Protein AF-X1LDX5-F1 (afdb_monomer_lite)

Secondary structure (DSSP, 8-state):
--------------------------GGGG---EEEE-SSTTSTTHHHHHHHS--SEEEE--GGGB-SSGGGG--HHHHHHHHHTSB-TTS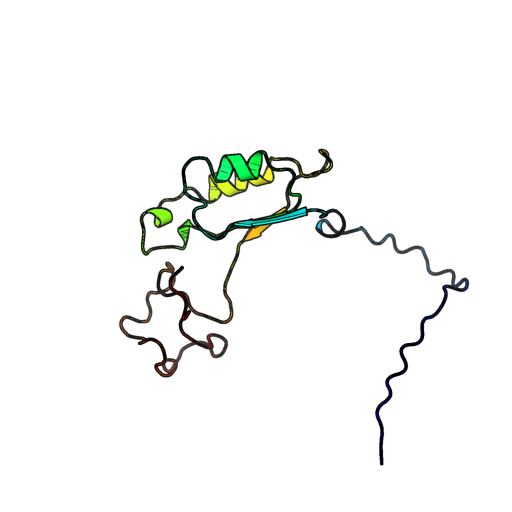SSBPEEEE---SSEE-TTBTT--S-S---TTSPPPTTS-TT--EE-----

Foldseek 3Di:
DDDDDPDPDDDDDDDDPDPPPPPPCDLVNVWDAEDEEAPCCVPPCNLVCLQPDQGQEYEYEPQCQQQVDCSVVDPSVVSVVSQQPGDHNVRPHGHHYHYDDDQQADECRGPVNPPDPDDDAVRDDDPPDPPSHNGHDNDDD

Organism: NCBI:txid412755

Sequence (141 aa):
MVDYDANIVWHTRENLHYPSRTVNSGELDKVKYWAYQIQDISAPGAVDALANSHYDMLVVEPTRTDWSSDDKYFDTKAMVQRLKNTRGSDGIHRKLIIAYVDIGEAEDWRWYWTWSEEWPQGGPRPDGWPDYILTRDPDGW

Radius of gyration: 22.03 Å; chains: 1; bounding box: 49×50×50 Å

pLDDT: mean 80.16, std 20.62, range [29.2, 98.69]

InterPro domains:
  IPR013785 Aldolase-type TIM barrel [G3DSA:3.20.20.70] (15-141)
  IPR017853 Glycoside hydrolase superfamily [SSF51445] (33-131)

Structure (mmCIF, N/CA/C/O backbone):
data_AF-X1LDX5-F1
#
_entry.id   AF-X1LDX5-F1
#
loop_
_atom_site.group_PDB
_atom_site.id
_atom_site.type_symbol
_atom_site.label_atom_id
_atom_site.label_alt_id
_atom_site.label_comp_id
_atom_site.label_asym_id
_atom_site.label_entity_id
_atom_site.label_seq_id
_atom_site.pdbx_PDB_ins_code
_atom_site.Cartn_x
_atom_site.Cartn_y
_atom_site.Cartn_z
_atom_site.occupancy
_atom_site.B_iso_or_equiv
_atom_site.auth_seq_id
_atom_site.auth_comp_id
_atom_site.auth_asym_id
_atom_site.auth_atom_id
_atom_site.pdbx_PDB_model_num
ATOM 1 N N . MET A 1 1 ? -25.073 -35.242 -32.165 1.00 34.50 1 MET A N 1
ATOM 2 C CA . MET A 1 1 ? -23.663 -34.826 -32.009 1.00 34.50 1 MET A CA 1
ATOM 3 C C . MET A 1 1 ? -23.659 -33.858 -30.839 1.00 34.50 1 MET A C 1
ATOM 5 O O . MET A 1 1 ? -24.586 -33.070 -30.764 1.00 34.50 1 MET A O 1
ATOM 9 N N . VAL A 1 2 ? -22.783 -34.094 -29.868 1.00 35.50 2 VAL A N 1
ATOM 10 C CA . VAL A 1 2 ? -22.979 -33.824 -28.432 1.00 35.50 2 VAL A CA 1
ATOM 11 C C . VAL A 1 2 ? -23.228 -32.347 -28.107 1.00 35.50 2 VAL A C 1
ATOM 13 O O . VAL A 1 2 ? -22.452 -31.493 -28.520 1.00 35.50 2 VAL A O 1
ATOM 16 N N . ASP A 1 3 ? -24.290 -32.106 -27.337 1.00 29.20 3 ASP A N 1
ATOM 17 C CA . ASP A 1 3 ? -24.569 -30.873 -26.601 1.00 29.20 3 ASP A CA 1
ATOM 18 C C . ASP A 1 3 ? -24.147 -31.101 -25.138 1.00 29.20 3 ASP A C 1
ATOM 20 O O . ASP A 1 3 ? -24.461 -32.150 -24.565 1.00 29.20 3 ASP A O 1
ATOM 24 N N . TYR A 1 4 ? -23.366 -30.185 -24.565 1.00 33.19 4 TYR A N 1
ATOM 25 C CA . TYR A 1 4 ? -22.842 -30.280 -23.198 1.00 33.19 4 TYR A CA 1
ATOM 26 C C . TYR A 1 4 ? -23.653 -29.366 -22.274 1.00 33.19 4 TYR A C 1
ATOM 28 O O . TYR A 1 4 ? -23.176 -28.320 -21.843 1.00 33.19 4 TYR A O 1
ATOM 36 N N . ASP A 1 5 ? -24.856 -29.804 -21.912 1.00 36.47 5 ASP A N 1
ATOM 37 C CA . ASP A 1 5 ? -25.583 -29.246 -20.771 1.00 36.47 5 ASP A CA 1
ATOM 38 C C . ASP A 1 5 ? -25.064 -29.886 -19.474 1.00 36.47 5 ASP A C 1
ATOM 40 O O . ASP A 1 5 ? -25.473 -30.975 -19.052 1.00 36.47 5 ASP A O 1
ATOM 44 N N . ALA A 1 6 ? -24.120 -29.207 -18.820 1.00 37.28 6 ALA A N 1
ATOM 45 C CA . ALA A 1 6 ? -23.725 -29.529 -17.456 1.00 37.28 6 ALA A CA 1
ATOM 46 C C . ALA A 1 6 ? -24.813 -29.041 -16.485 1.00 37.28 6 ALA A C 1
ATOM 48 O O . ALA A 1 6 ? -24.845 -27.887 -16.062 1.00 37.28 6 ALA A O 1
ATOM 49 N N . ASN A 1 7 ? -25.711 -29.962 -16.142 1.00 30.92 7 ASN A N 1
ATOM 50 C CA . ASN A 1 7 ? -26.739 -29.830 -15.114 1.00 30.92 7 ASN A CA 1
ATOM 51 C C . ASN A 1 7 ? -26.171 -29.297 -13.783 1.00 30.92 7 ASN A C 1
ATOM 53 O O . ASN A 1 7 ? -25.507 -30.026 -13.042 1.00 30.92 7 ASN A O 1
ATOM 57 N N . ILE A 1 8 ? -26.500 -28.053 -13.430 1.00 38.59 8 ILE A N 1
ATOM 58 C CA . ILE A 1 8 ? -26.391 -27.564 -12.051 1.00 38.59 8 ILE A CA 1
ATOM 59 C C . ILE A 1 8 ? -27.559 -28.163 -11.266 1.00 38.59 8 ILE A C 1
ATOM 61 O O . ILE A 1 8 ? -28.703 -27.733 -11.397 1.00 38.59 8 ILE A O 1
ATOM 65 N N . VAL A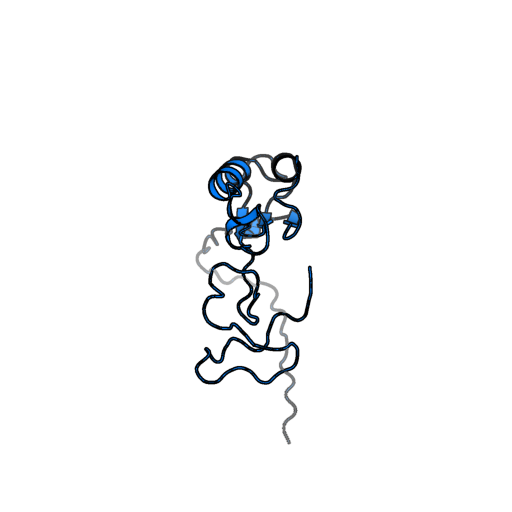 1 9 ? -27.271 -29.172 -10.443 1.00 33.62 9 VAL A N 1
ATOM 66 C CA . VAL A 1 9 ? -28.244 -29.743 -9.508 1.00 33.62 9 VAL A CA 1
ATOM 67 C C . VAL A 1 9 ? -28.076 -29.077 -8.145 1.00 33.62 9 VAL A C 1
ATOM 69 O O . VAL A 1 9 ? -27.122 -29.357 -7.418 1.00 33.62 9 VAL A O 1
ATOM 72 N N . TRP A 1 10 ? -29.033 -28.229 -7.768 1.00 34.09 10 TRP A N 1
ATOM 73 C CA . TRP A 1 10 ? -29.190 -27.770 -6.389 1.00 34.09 10 TRP A CA 1
ATOM 74 C C . TRP A 1 10 ? -29.658 -28.943 -5.518 1.00 34.09 10 TRP A C 1
ATOM 76 O O . TRP A 1 10 ? -30.834 -29.292 -5.524 1.00 34.09 10 TRP A O 1
ATOM 86 N N . HIS A 1 11 ? -28.750 -29.567 -4.765 1.00 35.94 11 HIS A N 1
ATOM 87 C CA . HIS A 1 11 ? -29.142 -30.509 -3.715 1.00 35.94 11 HIS A CA 1
ATOM 88 C C . HIS A 1 11 ? -29.515 -29.732 -2.449 1.00 35.94 11 HIS A C 1
ATOM 90 O O . HIS A 1 11 ? -28.659 -29.158 -1.771 1.00 35.94 11 HIS A O 1
ATOM 96 N N . THR A 1 12 ? -30.802 -29.733 -2.108 1.00 46.69 12 THR A N 1
ATOM 97 C CA . THR A 1 12 ? -31.272 -29.433 -0.753 1.00 46.69 12 THR A CA 1
ATOM 98 C C . THR A 1 12 ? -30.673 -30.460 0.207 1.00 46.69 12 THR A C 1
ATOM 100 O O . THR A 1 12 ? -30.726 -31.659 -0.061 1.00 46.69 12 THR A O 1
ATOM 103 N N . ARG A 1 13 ? -30.058 -29.998 1.305 1.00 41.00 13 ARG A N 1
ATOM 104 C CA . ARG A 1 13 ? -29.398 -30.860 2.299 1.00 41.00 13 ARG A CA 1
ATOM 105 C C . ARG A 1 13 ? -30.414 -31.792 2.966 1.00 41.00 13 ARG A C 1
ATOM 107 O O . ARG A 1 13 ? -31.040 -31.406 3.948 1.00 41.00 13 ARG A O 1
ATOM 114 N N . GLU A 1 14 ? -30.530 -33.018 2.473 1.00 49.12 14 GLU A N 1
ATOM 115 C CA . GLU A 1 14 ? -31.071 -34.126 3.253 1.00 49.12 14 GLU A CA 1
ATOM 116 C C . GLU A 1 14 ? -29.957 -34.828 4.039 1.00 49.12 14 GLU A C 1
ATOM 118 O O . GLU A 1 14 ? -28.794 -34.877 3.635 1.00 49.12 14 GLU A O 1
ATOM 123 N N . ASN A 1 15 ? -30.345 -35.301 5.221 1.00 46.91 15 ASN A N 1
ATOM 124 C CA . ASN A 1 15 ? -29.526 -35.795 6.321 1.00 46.91 15 ASN A CA 1
ATOM 125 C C . ASN A 1 15 ? -28.519 -36.891 5.936 1.00 46.91 15 ASN A C 1
ATOM 127 O O . ASN A 1 15 ? -28.785 -38.082 6.087 1.00 46.91 15 ASN A O 1
ATOM 131 N N . LEU A 1 16 ? -27.307 -36.485 5.570 1.00 41.97 16 LEU A N 1
ATOM 132 C CA . LEU A 1 16 ? -26.122 -37.325 5.685 1.00 41.97 16 LEU A CA 1
ATOM 133 C C . LEU A 1 16 ? -25.357 -36.890 6.935 1.00 41.97 16 LEU A C 1
ATOM 135 O O . LEU A 1 16 ? -24.878 -35.757 7.021 1.00 41.97 16 LEU A O 1
ATOM 139 N N . HIS A 1 17 ? -25.258 -37.790 7.915 1.00 45.19 17 HIS A N 1
ATOM 140 C CA . HIS A 1 17 ? -24.403 -37.624 9.088 1.00 45.19 17 HIS A CA 1
ATOM 141 C C . HIS A 1 17 ? -22.934 -37.737 8.658 1.00 45.19 17 HIS A C 1
ATOM 143 O O . HIS A 1 17 ? -22.272 -38.751 8.863 1.00 45.19 17 HIS A O 1
ATOM 149 N N . TYR A 1 18 ? -22.432 -36.688 8.012 1.00 48.78 18 TYR A N 1
ATOM 150 C CA . TYR A 1 18 ? -21.006 -36.423 7.953 1.00 48.78 18 TYR A CA 1
ATOM 151 C C . TYR A 1 18 ? -20.573 -35.977 9.351 1.00 48.78 18 TYR A C 1
ATOM 153 O O . TYR A 1 18 ? -21.278 -35.154 9.947 1.00 48.78 18 TYR A O 1
ATOM 161 N N . PRO A 1 19 ? -19.437 -36.463 9.892 1.00 48.59 19 PRO A N 1
ATOM 162 C CA . PRO A 1 19 ? -18.862 -35.825 11.065 1.00 48.59 19 PRO A CA 1
ATOM 163 C C . PRO A 1 19 ? -18.749 -34.341 10.732 1.00 48.59 1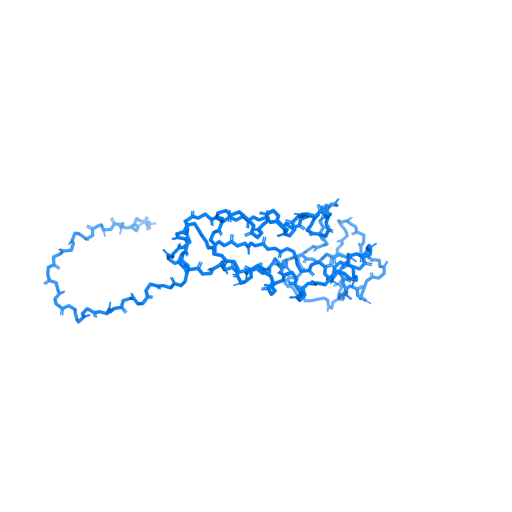9 PRO A C 1
ATOM 165 O O . PRO A 1 19 ? -18.240 -33.988 9.665 1.00 48.59 19 PRO A O 1
ATOM 168 N N . SER A 1 20 ? -19.302 -33.489 11.594 1.00 53.47 20 SER A N 1
ATOM 169 C CA . SER A 1 20 ? -19.229 -32.044 11.447 1.00 53.47 20 SER A CA 1
ATOM 170 C C . SER A 1 20 ? -17.756 -31.672 11.364 1.00 53.47 20 SER A C 1
ATOM 172 O O . SER A 1 20 ? -17.073 -31.544 12.380 1.00 53.47 20 SER A O 1
ATOM 174 N N . ARG A 1 21 ? -17.234 -31.549 10.143 1.00 53.31 21 ARG A N 1
ATOM 175 C CA . ARG A 1 21 ? -15.957 -30.904 9.919 1.00 53.31 21 ARG A CA 1
ATOM 176 C C . ARG A 1 21 ? -16.218 -29.479 10.349 1.00 53.31 21 ARG A C 1
ATOM 178 O O . ARG A 1 21 ? -16.928 -28.751 9.660 1.00 53.31 21 ARG A O 1
ATOM 185 N N . THR A 1 22 ? -15.710 -29.112 11.518 1.00 56.41 22 THR A N 1
ATOM 186 C CA . THR A 1 22 ? -15.552 -27.714 11.879 1.00 56.41 22 THR A CA 1
ATOM 187 C C . THR A 1 22 ? -14.707 -27.126 10.761 1.00 56.41 22 THR A C 1
ATOM 189 O O . THR A 1 22 ? -13.497 -27.346 10.698 1.00 56.41 22 THR A O 1
ATOM 192 N N . VAL A 1 23 ? -15.356 -26.489 9.788 1.00 60.41 23 VAL A N 1
ATOM 193 C CA . VAL A 1 23 ? -14.659 -25.597 8.880 1.00 60.41 23 VAL A CA 1
ATOM 194 C C . VAL A 1 23 ? -14.186 -24.505 9.816 1.00 60.41 23 VAL A C 1
ATOM 196 O O . VAL A 1 23 ? -14.996 -23.732 10.321 1.00 60.41 23 VAL A O 1
ATOM 199 N N . ASN A 1 24 ? -12.899 -24.530 10.164 1.00 59.38 24 ASN A N 1
ATOM 200 C CA . ASN A 1 24 ? -12.277 -23.360 10.750 1.00 59.38 24 ASN A CA 1
ATOM 201 C C . ASN A 1 24 ? -12.468 -22.274 9.704 1.00 59.38 24 ASN A C 1
ATOM 203 O O . ASN A 1 24 ? -11.805 -22.305 8.669 1.00 59.38 24 ASN A O 1
ATOM 207 N N . SER A 1 25 ? -13.442 -21.402 9.945 1.00 66.62 25 SER A N 1
ATOM 208 C CA . SER A 1 25 ? -13.681 -20.252 9.097 1.00 66.62 25 SER A CA 1
ATOM 209 C C . SER A 1 25 ? -12.374 -19.470 9.058 1.00 66.62 25 SER A C 1
ATOM 211 O O . SER A 1 25 ? -11.869 -19.074 10.119 1.00 66.62 25 SER A O 1
ATOM 213 N N . GLY A 1 26 ? -11.782 -19.355 7.873 1.00 74.31 26 GLY A N 1
ATOM 214 C CA . GLY A 1 26 ? -10.478 -18.729 7.692 1.00 74.31 26 GLY A CA 1
ATOM 215 C C . GLY A 1 26 ? -10.522 -17.255 8.092 1.00 74.31 26 GLY A C 1
ATOM 216 O O . GLY A 1 26 ? -11.591 -16.680 8.288 1.00 74.31 26 GLY A O 1
ATOM 217 N N . GLU A 1 27 ? -9.364 -16.603 8.194 1.00 83.25 27 GLU A N 1
ATOM 218 C CA . GLU A 1 27 ? -9.329 -15.154 8.456 1.00 83.25 27 GLU A CA 1
ATOM 219 C C . GLU A 1 27 ? -10.079 -14.349 7.383 1.00 83.25 27 GLU A C 1
ATOM 221 O O . GLU A 1 27 ? -10.668 -13.318 7.696 1.00 83.25 27 GLU A O 1
ATOM 226 N N . LEU A 1 28 ? -10.141 -14.868 6.152 1.00 90.31 28 LEU A N 1
ATOM 227 C CA . LEU A 1 28 ? -10.887 -14.272 5.043 1.00 90.31 28 LEU A CA 1
ATOM 228 C C . LEU A 1 28 ? -12.407 -14.296 5.244 1.00 90.31 28 LEU A C 1
ATOM 230 O O . LEU A 1 28 ? -13.071 -13.341 4.857 1.00 90.31 28 LEU A O 1
ATOM 234 N N . ASP A 1 29 ? -12.962 -15.311 5.915 1.00 90.81 29 ASP A N 1
ATOM 235 C CA . ASP A 1 29 ? -14.414 -15.411 6.150 1.00 90.81 29 ASP A CA 1
ATOM 236 C C . ASP A 1 29 ? -14.933 -14.309 7.093 1.00 90.81 29 ASP A C 1
ATOM 238 O O . ASP A 1 29 ? -16.139 -14.101 7.232 1.00 90.81 29 ASP A O 1
ATOM 242 N N . LYS A 1 30 ? -14.017 -13.608 7.772 1.00 88.81 30 LYS A N 1
ATOM 243 C CA . LYS A 1 30 ? -14.306 -12.515 8.706 1.00 88.81 30 LYS A CA 1
ATOM 244 C C . LYS A 1 30 ? -14.238 -11.135 8.048 1.00 88.81 30 LYS A C 1
ATOM 246 O O . LYS A 1 30 ? -14.645 -10.160 8.675 1.00 88.81 30 LYS A O 1
ATOM 251 N N . VAL A 1 31 ? -13.726 -11.040 6.820 1.00 96.06 31 VAL A N 1
ATOM 252 C CA . VAL A 1 31 ? -13.575 -9.776 6.089 1.00 96.06 31 VAL A CA 1
ATOM 253 C C . VAL A 1 31 ? -14.932 -9.352 5.527 1.00 96.06 31 VAL A C 1
ATOM 255 O O . VAL A 1 31 ? -15.516 -10.055 4.707 1.00 96.06 31 VAL A O 1
ATOM 258 N N . LYS A 1 32 ? -15.434 -8.189 5.951 1.00 97.19 32 LYS A N 1
ATOM 259 C CA . LYS A 1 32 ? -16.666 -7.573 5.429 1.00 97.19 32 LYS A CA 1
ATOM 260 C C . LYS A 1 32 ? -16.356 -6.380 4.541 1.00 97.19 32 LYS A C 1
ATOM 262 O O . LYS A 1 32 ? -16.994 -6.196 3.508 1.00 97.19 32 LYS A O 1
ATOM 267 N N . TYR A 1 33 ? -15.370 -5.587 4.946 1.00 98.06 33 TYR A N 1
ATOM 268 C CA . TYR A 1 33 ? -14.931 -4.397 4.234 1.00 98.06 33 TYR A CA 1
ATOM 269 C C . TYR A 1 33 ? -13.440 -4.490 3.955 1.00 98.06 33 TYR A C 1
ATOM 271 O O . TYR A 1 33 ? -12.642 -4.787 4.847 1.00 98.06 33 TYR A O 1
ATOM 279 N N . TRP A 1 34 ? -13.056 -4.182 2.724 1.00 98.44 34 TRP A N 1
ATOM 280 C CA . TRP A 1 34 ? -11.661 -4.127 2.326 1.00 98.44 34 TRP A CA 1
ATOM 281 C C . TRP A 1 34 ? -11.378 -2.854 1.538 1.00 98.44 34 TRP A C 1
ATOM 283 O O . TRP A 1 34 ? -12.289 -2.270 0.951 1.00 98.44 34 TRP A O 1
ATOM 293 N N . ALA A 1 35 ? -10.120 -2.427 1.558 1.00 98.12 35 ALA A N 1
ATOM 294 C CA . ALA A 1 35 ? -9.646 -1.294 0.779 1.00 98.12 35 ALA A CA 1
ATOM 295 C C . ALA A 1 35 ? -8.389 -1.645 -0.005 1.00 98.12 35 ALA A C 1
ATOM 297 O O . ALA A 1 35 ? -7.620 -2.531 0.379 1.00 98.12 35 ALA A O 1
ATOM 298 N N . TYR A 1 36 ? -8.197 -0.897 -1.083 1.00 98.00 36 TYR A N 1
ATOM 299 C CA . TYR A 1 36 ? -7.070 -0.984 -1.993 1.00 98.00 36 TYR A CA 1
ATOM 300 C C . TYR A 1 36 ? -6.400 0.389 -2.043 1.00 98.00 36 TYR A C 1
ATOM 302 O O . TYR A 1 36 ? -7.014 1.349 -2.503 1.00 98.00 36 TYR A O 1
ATOM 310 N N . GLN A 1 37 ? -5.186 0.496 -1.501 1.00 97.06 37 GLN A N 1
ATOM 311 C CA . GLN A 1 37 ? -4.394 1.728 -1.496 1.00 97.06 37 GLN A CA 1
ATOM 312 C C . GLN A 1 37 ? -3.012 1.418 -2.063 1.00 97.06 37 GLN A C 1
ATOM 314 O O . GLN A 1 37 ? -2.100 1.050 -1.318 1.00 97.06 37 GLN A O 1
ATOM 319 N N . ILE A 1 38 ? -2.880 1.551 -3.381 1.00 94.31 38 ILE A N 1
ATOM 320 C CA . ILE A 1 38 ? -1.611 1.307 -4.075 1.00 94.31 38 ILE A CA 1
ATOM 321 C C . ILE A 1 38 ? -0.897 2.571 -4.562 1.00 94.31 38 ILE A C 1
ATOM 323 O O . ILE A 1 38 ? 0.226 2.495 -5.032 1.00 94.31 38 ILE A O 1
ATOM 327 N N . GLN A 1 39 ? -1.517 3.735 -4.383 1.00 91.88 39 GLN A N 1
ATOM 328 C CA . GLN A 1 39 ? -0.932 5.043 -4.683 1.00 91.88 39 GLN A CA 1
ATOM 329 C C . GLN A 1 39 ? -0.857 5.872 -3.402 1.00 91.88 39 GLN A C 1
ATOM 331 O O . GLN A 1 39 ? -1.649 5.653 -2.482 1.00 91.88 39 GLN A O 1
ATOM 336 N N . ASP A 1 40 ? 0.083 6.813 -3.324 1.00 93.81 40 ASP A N 1
ATOM 337 C CA . ASP A 1 40 ? 0.166 7.840 -2.273 1.00 93.81 40 ASP A CA 1
ATOM 338 C C . ASP A 1 40 ? 0.138 7.325 -0.818 1.00 93.81 40 ASP A C 1
ATOM 340 O O . ASP A 1 40 ? -0.221 8.050 0.112 1.00 93.81 40 ASP A O 1
ATOM 344 N N . ILE A 1 41 ? 0.520 6.073 -0.555 1.00 95.06 41 ILE A N 1
ATOM 345 C CA . ILE A 1 41 ? 0.542 5.543 0.821 1.00 95.06 41 ILE A CA 1
ATOM 346 C C . ILE A 1 41 ? 1.638 6.196 1.682 1.00 95.06 41 ILE A C 1
ATOM 348 O O . ILE A 1 41 ? 1.532 6.217 2.912 1.00 95.06 41 ILE A O 1
ATOM 352 N N . SER A 1 42 ? 2.666 6.763 1.045 1.00 95.38 42 SER A N 1
ATOM 353 C CA . SER A 1 42 ? 3.696 7.588 1.678 1.00 95.38 42 SER A CA 1
ATOM 354 C C . SER A 1 42 ? 3.230 9.017 1.975 1.00 95.38 42 SER A C 1
ATOM 356 O O . SER A 1 42 ? 3.889 9.721 2.749 1.00 95.38 42 SER A O 1
ATOM 358 N N . ALA A 1 43 ? 2.083 9.448 1.434 1.00 96.56 43 ALA A N 1
ATOM 359 C CA . ALA A 1 43 ? 1.566 10.787 1.660 1.00 96.56 43 ALA A CA 1
ATOM 360 C C . ALA A 1 43 ? 1.262 11.030 3.153 1.00 96.56 43 ALA A C 1
ATOM 362 O O . ALA A 1 43 ? 0.811 10.123 3.871 1.00 96.56 43 ALA A O 1
ATOM 363 N N . PRO A 1 44 ? 1.467 12.264 3.655 1.00 97.00 44 PRO A N 1
ATOM 364 C CA . PRO A 1 44 ? 1.209 12.594 5.051 1.00 97.00 44 PRO A CA 1
ATOM 365 C C . PRO A 1 44 ? -0.205 12.194 5.498 1.00 97.00 44 PRO A C 1
ATOM 367 O O . PRO A 1 44 ? -1.204 12.645 4.946 1.00 97.00 44 PRO A O 1
ATOM 370 N N . GLY A 1 45 ? -0.287 11.352 6.530 1.00 97.31 45 GLY A N 1
ATOM 371 C CA . GLY A 1 45 ? -1.553 10.907 7.120 1.00 97.31 45 GLY A CA 1
ATOM 372 C C . GLY A 1 45 ? -2.246 9.738 6.409 1.00 97.31 45 GLY A C 1
ATOM 373 O O . GLY A 1 45 ? -3.205 9.208 6.970 1.00 97.31 45 GLY A O 1
ATOM 374 N N . ALA A 1 46 ? -1.764 9.265 5.254 1.00 98.00 46 ALA A N 1
ATOM 375 C CA . ALA A 1 46 ? -2.382 8.143 4.537 1.00 98.00 46 ALA A CA 1
ATOM 376 C C . ALA A 1 46 ? -2.420 6.860 5.390 1.00 98.00 46 ALA A C 1
ATOM 378 O O . ALA A 1 46 ? -3.474 6.248 5.580 1.00 98.00 46 ALA A O 1
ATOM 379 N N . VAL A 1 47 ? -1.291 6.502 6.014 1.00 98.19 47 VAL A N 1
ATOM 380 C CA . VAL A 1 47 ? -1.213 5.347 6.929 1.00 98.19 47 VAL A CA 1
ATOM 381 C C . VAL A 1 47 ? -2.139 5.517 8.140 1.00 98.19 47 VAL A C 1
ATOM 383 O O . VAL A 1 47 ? -2.736 4.544 8.602 1.00 98.19 47 VAL A O 1
ATOM 386 N N . ASP A 1 48 ? -2.297 6.739 8.650 1.00 98.50 48 ASP A N 1
ATOM 387 C CA . ASP A 1 48 ? -3.176 7.022 9.789 1.00 98.50 48 ASP A CA 1
ATOM 388 C C . ASP A 1 48 ? -4.653 6.907 9.420 1.00 98.50 48 ASP A C 1
ATOM 390 O O . ASP A 1 48 ? -5.438 6.357 10.196 1.00 98.50 48 ASP A O 1
ATOM 394 N N . ALA A 1 49 ? -5.034 7.354 8.225 1.00 98.56 49 ALA A N 1
ATOM 395 C CA . ALA A 1 49 ? -6.382 7.172 7.704 1.00 98.56 49 ALA A CA 1
ATOM 396 C C . ALA A 1 49 ? -6.725 5.678 7.576 1.00 98.56 49 ALA A C 1
ATOM 398 O O . ALA A 1 49 ? -7.784 5.241 8.030 1.00 98.56 49 ALA A O 1
ATOM 399 N N . LEU A 1 50 ? -5.802 4.866 7.049 1.00 98.38 50 LEU A N 1
ATOM 400 C CA . LEU A 1 50 ? -5.976 3.414 6.964 1.00 98.38 50 LEU A CA 1
ATOM 401 C C . LEU A 1 50 ? -6.037 2.748 8.347 1.00 98.38 50 LEU A C 1
ATOM 403 O O . LEU A 1 50 ? -6.894 1.888 8.574 1.00 98.38 50 LEU A O 1
ATOM 407 N N . ALA A 1 51 ? -5.185 3.166 9.283 1.00 98.38 51 ALA A N 1
ATOM 408 C CA . ALA A 1 51 ? -5.171 2.672 10.659 1.00 98.38 51 ALA A CA 1
ATOM 409 C C . ALA A 1 51 ? -6.497 2.948 11.391 1.00 98.38 51 ALA A C 1
ATOM 411 O O . ALA A 1 51 ? -7.015 2.066 12.076 1.00 98.38 51 ALA A O 1
ATOM 412 N N . ASN A 1 52 ? -7.060 4.145 11.208 1.00 98.19 52 ASN A N 1
ATOM 413 C CA . ASN A 1 52 ? -8.298 4.588 11.858 1.00 98.19 52 ASN A CA 1
ATOM 414 C C . ASN A 1 52 ? -9.577 4.164 11.114 1.00 98.19 52 ASN A C 1
ATOM 416 O O . ASN A 1 52 ? -10.681 4.370 11.616 1.00 98.19 52 ASN A O 1
ATOM 420 N N . SER A 1 53 ? -9.450 3.595 9.914 1.00 98.31 53 SER A N 1
ATOM 421 C CA . SER A 1 53 ? -10.593 3.132 9.122 1.00 98.31 53 SER A CA 1
ATOM 422 C C . SER A 1 53 ? -11.266 1.894 9.727 1.00 98.31 53 SER A C 1
ATOM 424 O O . SER A 1 53 ? -10.679 1.167 10.527 1.00 98.31 53 SER A O 1
ATOM 426 N N . HIS A 1 54 ? -12.476 1.585 9.266 1.00 97.31 54 HIS A N 1
ATOM 427 C CA . HIS A 1 54 ? -13.216 0.383 9.660 1.00 97.31 54 HIS A CA 1
ATOM 428 C C . HIS A 1 54 ? -12.895 -0.850 8.795 1.00 97.31 54 HIS A C 1
ATOM 430 O O . HIS A 1 54 ? -13.504 -1.893 8.994 1.00 97.31 54 HIS A O 1
ATOM 436 N N . TYR A 1 55 ? -11.970 -0.764 7.830 1.00 98.56 55 TYR A N 1
ATOM 437 C CA . TYR A 1 55 ? -11.653 -1.895 6.950 1.00 98.56 55 TYR A CA 1
ATOM 438 C C . TYR A 1 55 ? -11.060 -3.078 7.720 1.00 98.56 55 TYR A C 1
ATOM 440 O O . TYR A 1 55 ? -10.194 -2.883 8.577 1.00 98.56 55 TYR A O 1
ATOM 448 N N . ASP A 1 56 ? -11.498 -4.287 7.367 1.00 98.19 56 ASP A N 1
ATOM 449 C CA . ASP A 1 56 ? -11.020 -5.563 7.906 1.00 98.19 56 ASP A CA 1
ATOM 450 C C . ASP A 1 56 ? -9.787 -6.071 7.154 1.00 98.19 56 ASP A C 1
ATOM 452 O O . ASP A 1 56 ? -8.939 -6.741 7.737 1.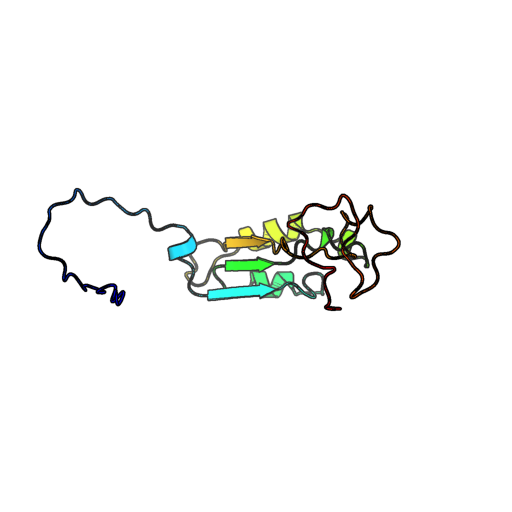00 98.19 56 ASP A O 1
ATOM 456 N N . MET A 1 57 ? -9.674 -5.738 5.865 1.00 98.56 57 MET A N 1
ATOM 457 C CA . MET A 1 57 ? -8.536 -6.089 5.021 1.00 98.56 57 MET A CA 1
ATOM 458 C C . MET A 1 57 ? -8.034 -4.872 4.245 1.00 98.56 57 MET A C 1
ATOM 460 O O . MET A 1 57 ? -8.820 -4.092 3.713 1.00 98.56 57 MET A O 1
ATOM 464 N N . LEU A 1 58 ? -6.718 -4.719 4.170 1.00 98.69 58 LEU A N 1
ATOM 465 C CA . LEU A 1 58 ? -6.052 -3.678 3.402 1.00 98.69 58 LEU A CA 1
ATOM 466 C C . LEU A 1 58 ? -5.098 -4.337 2.415 1.00 98.69 58 LEU A C 1
ATOM 468 O O . LEU A 1 58 ? -4.204 -5.080 2.819 1.00 98.69 58 LEU A O 1
ATOM 472 N N . VAL A 1 59 ? -5.287 -4.046 1.137 1.00 98.44 59 VAL A N 1
ATOM 473 C CA . VAL A 1 59 ? -4.324 -4.358 0.088 1.00 98.44 59 VAL A CA 1
ATOM 474 C C . VAL A 1 59 ? -3.533 -3.078 -0.170 1.00 98.44 59 VAL A C 1
ATOM 476 O O . VAL A 1 59 ? -4.118 -2.045 -0.501 1.00 98.44 59 VAL A O 1
ATOM 479 N N . VAL A 1 60 ? -2.226 -3.129 0.068 1.00 97.94 60 VAL A N 1
ATOM 480 C CA . VAL A 1 60 ? -1.348 -1.955 0.084 1.00 97.94 60 VAL A CA 1
ATOM 481 C C . VAL A 1 60 ? -0.129 -2.147 -0.803 1.00 97.94 60 VAL A C 1
ATOM 483 O O . VAL A 1 60 ? 0.384 -3.259 -0.944 1.00 97.94 60 VAL A O 1
ATOM 486 N N . GLU A 1 61 ? 0.346 -1.044 -1.364 1.00 94.50 61 GLU A N 1
ATOM 487 C CA . GLU A 1 61 ? 1.577 -0.990 -2.148 1.00 94.50 61 GLU A CA 1
ATOM 488 C C . GLU A 1 61 ? 2.816 -1.294 -1.275 1.00 94.50 61 GLU A C 1
ATOM 490 O O . GLU A 1 61 ? 2.971 -0.700 -0.199 1.00 94.50 61 GLU A O 1
ATOM 495 N N . PRO A 1 62 ? 3.716 -2.211 -1.687 1.00 93.69 62 PRO A N 1
ATOM 496 C CA . PRO A 1 62 ? 5.029 -2.409 -1.068 1.00 93.69 62 PRO A CA 1
ATOM 497 C C . PRO A 1 62 ? 6.027 -1.262 -1.349 1.00 93.69 62 PRO A C 1
ATOM 499 O O . PRO A 1 62 ? 7.197 -1.516 -1.604 1.00 93.69 62 PRO A O 1
ATOM 502 N N . THR A 1 63 ? 5.598 -0.012 -1.168 1.00 92.00 63 THR A N 1
ATOM 503 C CA . THR A 1 63 ? 6.204 1.292 -1.532 1.00 92.00 63 THR A CA 1
ATOM 504 C C . THR A 1 63 ? 7.722 1.373 -1.622 1.00 92.00 63 THR A C 1
ATOM 506 O O . THR A 1 63 ? 8.251 1.974 -2.544 1.00 92.00 63 THR A O 1
ATOM 509 N N . ARG A 1 64 ? 8.458 0.741 -0.702 1.00 93.50 64 ARG A N 1
ATOM 510 C CA . ARG A 1 64 ? 9.926 0.665 -0.761 1.00 93.50 64 ARG A CA 1
ATOM 511 C C . ARG A 1 64 ? 10.455 0.039 -2.065 1.00 93.50 64 ARG A C 1
ATOM 513 O O . ARG A 1 64 ? 11.640 0.184 -2.372 1.00 93.50 64 ARG A O 1
ATOM 520 N N . THR A 1 65 ? 9.621 -0.702 -2.792 1.00 90.62 65 THR A N 1
ATOM 521 C CA . THR A 1 65 ? 9.959 -1.262 -4.097 1.00 90.62 65 THR A CA 1
ATOM 522 C C . THR A 1 65 ? 9.902 -0.239 -5.220 1.00 90.62 65 THR A C 1
ATOM 524 O O . THR A 1 65 ? 10.544 -0.511 -6.225 1.00 90.62 65 THR A O 1
ATOM 527 N N . ASP A 1 66 ? 9.221 0.903 -5.070 1.00 91.31 66 ASP A N 1
ATOM 528 C CA . ASP A 1 66 ? 9.328 2.037 -5.997 1.00 91.31 66 ASP A CA 1
ATOM 529 C C . ASP A 1 66 ? 10.690 2.729 -5.831 1.00 91.31 66 ASP A C 1
ATOM 531 O O . ASP A 1 66 ? 11.024 3.275 -4.779 1.00 91.31 66 ASP A O 1
ATOM 535 N N . TRP A 1 67 ? 11.507 2.653 -6.875 1.00 89.75 67 TRP A N 1
ATOM 536 C CA . TRP A 1 67 ? 12.838 3.247 -6.969 1.00 89.75 67 TRP A CA 1
ATOM 537 C C . TRP A 1 67 ? 12.883 4.482 -7.873 1.00 89.75 67 TRP A C 1
ATOM 539 O O . TRP A 1 67 ? 13.942 5.106 -7.982 1.00 89.75 67 TRP A O 1
ATOM 549 N N . SER A 1 68 ? 11.752 4.878 -8.462 1.00 87.25 68 SER A N 1
ATOM 550 C CA . SER A 1 68 ? 11.636 6.090 -9.278 1.00 87.25 68 SER A CA 1
ATOM 551 C C . SER A 1 68 ? 11.548 7.376 -8.448 1.00 87.25 68 SER A C 1
ATOM 553 O O . SER A 1 68 ? 11.863 8.457 -8.950 1.00 87.25 68 SER A O 1
ATOM 555 N N . SER A 1 69 ? 11.187 7.273 -7.164 1.00 89.00 69 SER A N 1
ATOM 556 C CA . SER A 1 69 ? 10.974 8.410 -6.263 1.00 89.00 69 SER A CA 1
ATOM 557 C C . SER A 1 69 ? 11.698 8.239 -4.913 1.00 89.00 69 SER A C 1
ATOM 559 O O . SER A 1 69 ? 12.519 7.333 -4.723 1.00 89.00 69 SER A O 1
ATOM 561 N N . ASP A 1 70 ? 11.466 9.138 -3.949 1.00 94.06 70 ASP A N 1
ATOM 562 C CA . ASP A 1 70 ? 11.970 8.986 -2.571 1.00 94.06 70 ASP A CA 1
ATOM 563 C C . ASP A 1 70 ? 11.205 7.941 -1.745 1.00 94.06 70 ASP A C 1
ATOM 565 O O . ASP A 1 70 ? 11.646 7.590 -0.645 1.00 94.06 70 ASP A O 1
ATOM 569 N N . ASP A 1 71 ? 10.158 7.339 -2.311 1.00 93.94 71 ASP A N 1
ATOM 570 C CA . ASP A 1 71 ? 9.428 6.216 -1.720 1.00 93.94 71 ASP A CA 1
ATOM 571 C C . ASP A 1 71 ? 10.309 4.980 -1.479 1.00 93.94 71 ASP A C 1
ATOM 573 O O . ASP A 1 71 ? 10.070 4.223 -0.532 1.00 93.94 71 ASP A O 1
ATOM 577 N N . LYS A 1 72 ? 11.445 4.861 -2.181 1.00 93.88 72 LYS A N 1
ATOM 578 C CA . LYS A 1 72 ? 12.528 3.903 -1.873 1.00 93.88 72 LYS A CA 1
ATOM 579 C C . LYS A 1 72 ? 13.025 3.968 -0.421 1.00 93.88 72 LYS A C 1
ATOM 581 O O . LYS A 1 72 ? 13.609 3.006 0.092 1.00 93.88 72 LYS A O 1
ATOM 586 N N . TYR A 1 73 ? 12.813 5.090 0.269 1.00 95.81 73 TYR A N 1
ATOM 587 C CA . TYR A 1 73 ? 13.169 5.282 1.676 1.00 95.81 73 TYR A CA 1
ATOM 588 C C . TYR A 1 73 ? 11.994 5.114 2.647 1.00 95.81 73 TYR A C 1
ATOM 590 O O . TYR A 1 73 ? 12.222 5.133 3.858 1.00 95.81 73 TYR A O 1
ATOM 598 N N . PHE A 1 74 ? 10.770 4.897 2.161 1.00 96.62 74 PHE A N 1
ATOM 599 C CA . PHE A 1 74 ? 9.589 4.723 3.001 1.00 96.62 74 PHE A CA 1
ATOM 600 C C . PHE A 1 74 ? 9.734 3.530 3.960 1.00 96.62 74 PHE A C 1
ATOM 602 O O . PHE A 1 74 ? 10.145 2.424 3.576 1.00 96.62 74 PHE A O 1
ATOM 609 N N . ASP A 1 75 ? 9.360 3.731 5.229 1.00 97.12 75 ASP A N 1
ATOM 610 C CA . ASP A 1 75 ? 9.394 2.686 6.256 1.00 97.12 75 ASP A CA 1
ATOM 611 C C . ASP A 1 75 ? 8.175 1.757 6.140 1.00 97.12 75 ASP A C 1
ATOM 613 O O . ASP A 1 75 ? 7.233 1.768 6.938 1.00 97.12 75 ASP A O 1
ATOM 617 N N . THR A 1 76 ? 8.221 0.903 5.117 1.00 96.00 76 THR A N 1
ATOM 618 C CA . THR A 1 76 ? 7.196 -0.118 4.853 1.00 96.00 76 THR A CA 1
ATOM 619 C C . THR A 1 76 ? 7.019 -1.055 6.054 1.00 96.00 76 THR A C 1
ATOM 621 O O . THR A 1 76 ? 5.910 -1.502 6.346 1.00 96.00 76 THR A O 1
ATOM 624 N N . LYS A 1 77 ? 8.095 -1.332 6.807 1.00 96.81 77 LYS A N 1
ATOM 625 C CA . LYS A 1 77 ? 8.038 -2.201 7.988 1.00 96.81 77 LYS A CA 1
ATOM 626 C C . LYS A 1 77 ? 7.203 -1.558 9.094 1.00 96.81 77 LYS A C 1
ATOM 628 O O . LYS A 1 77 ? 6.321 -2.230 9.633 1.00 96.81 77 LYS A O 1
ATOM 633 N N . ALA A 1 78 ? 7.455 -0.292 9.423 1.00 97.69 78 ALA A N 1
ATOM 634 C CA . ALA A 1 78 ? 6.676 0.432 10.424 1.00 97.69 78 ALA A CA 1
ATOM 635 C C . ALA A 1 78 ? 5.212 0.595 9.996 1.00 97.69 78 ALA A C 1
ATOM 637 O O . ALA A 1 78 ? 4.319 0.379 10.818 1.00 97.69 78 ALA A O 1
ATOM 638 N N . MET A 1 79 ? 4.951 0.885 8.716 1.00 98.06 79 MET A N 1
ATOM 639 C CA . MET A 1 79 ? 3.594 0.947 8.160 1.00 98.06 79 MET A CA 1
ATOM 640 C C . MET A 1 79 ? 2.847 -0.382 8.356 1.00 98.06 79 MET A C 1
ATOM 642 O O . MET A 1 79 ? 1.789 -0.405 8.992 1.00 98.06 79 MET A O 1
ATOM 646 N N . VAL A 1 80 ? 3.429 -1.513 7.940 1.00 97.88 80 VAL A N 1
ATOM 647 C CA . VAL A 1 80 ? 2.807 -2.838 8.107 1.00 97.88 80 VAL A CA 1
ATOM 648 C C . VAL A 1 80 ? 2.597 -3.175 9.585 1.00 97.88 80 VAL A C 1
ATOM 650 O O . VAL A 1 80 ? 1.539 -3.685 9.958 1.00 97.88 80 VAL A O 1
ATOM 653 N N . GLN A 1 81 ? 3.576 -2.886 10.449 1.00 98.19 81 GLN A N 1
ATOM 654 C CA . GLN A 1 81 ? 3.455 -3.115 11.893 1.00 98.19 81 GLN A CA 1
ATOM 655 C C . GLN A 1 81 ? 2.325 -2.288 12.512 1.00 98.19 81 GLN A C 1
ATOM 657 O O . GLN A 1 81 ? 1.547 -2.817 13.308 1.00 98.19 81 GLN A O 1
ATOM 662 N N . ARG A 1 82 ? 2.206 -1.012 12.134 1.00 98.19 82 ARG A N 1
ATOM 663 C CA . ARG A 1 82 ? 1.132 -0.124 12.583 1.00 98.19 82 ARG A CA 1
ATOM 664 C C . ARG A 1 82 ? -0.229 -0.676 12.174 1.00 98.19 82 ARG A C 1
ATOM 666 O O . ARG A 1 82 ? -1.064 -0.901 13.046 1.00 98.19 82 ARG A O 1
ATOM 673 N N . LEU A 1 83 ? -0.431 -0.963 10.887 1.00 98.38 83 LEU A N 1
ATOM 674 C CA . LEU A 1 83 ? -1.720 -1.427 10.366 1.00 98.38 83 LEU A CA 1
ATOM 675 C C . LEU A 1 83 ? -2.133 -2.784 10.956 1.00 98.38 83 LEU A C 1
ATOM 677 O O . LEU A 1 83 ? -3.269 -2.923 11.411 1.00 98.38 83 LEU A O 1
ATOM 681 N N . LYS A 1 84 ? -1.206 -3.748 11.074 1.00 97.44 84 LYS A N 1
ATOM 682 C CA . LYS A 1 84 ? -1.468 -5.060 11.706 1.00 97.44 84 LYS A CA 1
ATOM 683 C C . LYS A 1 84 ? -1.882 -4.967 13.175 1.00 97.44 84 LYS A C 1
ATOM 685 O O . LYS A 1 84 ? -2.483 -5.902 13.698 1.00 97.44 84 LYS A O 1
ATOM 690 N N . ASN A 1 85 ? -1.553 -3.875 13.862 1.00 97.81 85 ASN A N 1
ATOM 691 C CA . ASN A 1 85 ? -1.919 -3.671 15.263 1.00 97.81 85 ASN A CA 1
ATOM 692 C C . ASN A 1 85 ? -3.287 -2.996 15.448 1.00 97.81 85 ASN A C 1
ATOM 694 O O . ASN A 1 85 ? -3.760 -2.906 16.581 1.00 97.81 85 ASN A O 1
ATOM 698 N N . THR A 1 86 ? -3.949 -2.582 14.367 1.00 98.38 86 THR A N 1
ATOM 699 C CA . THR A 1 86 ? -5.293 -1.987 14.416 1.00 98.38 86 THR A CA 1
ATOM 700 C C . THR A 1 86 ? -6.402 -3.027 14.281 1.00 98.38 86 THR A C 1
ATOM 702 O O . THR A 1 86 ? -6.157 -4.175 13.899 1.00 98.38 86 THR A O 1
ATOM 705 N N . ARG A 1 87 ? -7.624 -2.642 14.662 1.00 97.69 87 ARG A N 1
ATOM 706 C CA . ARG A 1 87 ? -8.814 -3.500 14.622 1.00 97.69 87 ARG A CA 1
ATOM 707 C C . ARG A 1 87 ? -9.629 -3.269 13.350 1.00 97.69 87 ARG A C 1
ATOM 709 O O . ARG A 1 87 ? -9.634 -2.160 12.824 1.00 97.69 87 ARG A O 1
ATOM 716 N N . GLY A 1 88 ? -10.288 -4.325 12.879 1.00 96.25 88 GLY A N 1
ATOM 717 C CA . GLY A 1 88 ? -11.270 -4.264 11.798 1.00 96.25 88 GLY A CA 1
ATOM 718 C C . GLY A 1 88 ? -12.624 -3.720 12.262 1.00 96.25 88 GLY A C 1
ATOM 719 O O . GLY A 1 88 ? -12.773 -3.228 13.384 1.00 96.25 88 GLY A O 1
ATOM 720 N N . SER A 1 89 ? -13.626 -3.846 11.401 1.00 97.31 89 SER A N 1
ATOM 721 C CA . SER A 1 89 ? -14.985 -3.326 11.581 1.00 97.31 89 SER A CA 1
ATOM 722 C C . SER A 1 89 ? -15.713 -3.870 12.807 1.00 97.31 89 SER A C 1
ATOM 724 O O . SER A 1 89 ? -16.595 -3.203 13.343 1.00 97.31 89 SER A O 1
ATOM 726 N N . ASP A 1 90 ? -15.354 -5.068 13.269 1.00 95.44 90 ASP A N 1
ATOM 727 C CA . ASP A 1 90 ? -15.966 -5.694 14.439 1.00 95.44 90 ASP A CA 1
ATOM 728 C C . ASP A 1 90 ? -15.324 -5.289 15.774 1.00 95.44 90 ASP A C 1
ATOM 730 O O . ASP A 1 90 ? -15.814 -5.680 16.833 1.00 95.44 90 ASP A O 1
ATOM 734 N N . GLY A 1 91 ? -14.225 -4.526 15.742 1.00 96.12 91 GLY A N 1
ATOM 735 C CA . GLY A 1 91 ? -13.476 -4.108 16.928 1.00 96.12 91 GLY A CA 1
ATOM 736 C C . GLY A 1 91 ? -12.730 -5.236 17.659 1.00 96.12 91 GLY A C 1
ATOM 737 O O . GLY A 1 91 ? -12.023 -4.969 18.633 1.00 96.12 91 GLY A O 1
ATOM 738 N N . ILE A 1 92 ? -12.840 -6.485 17.202 1.00 94.44 92 ILE A N 1
ATOM 739 C CA . ILE A 1 92 ? -12.301 -7.682 17.861 1.00 94.44 92 ILE A CA 1
ATOM 740 C C . ILE A 1 92 ? -11.059 -8.171 17.120 1.00 94.44 92 ILE A C 1
ATOM 742 O O . ILE A 1 92 ? -10.002 -8.362 17.732 1.00 94.44 92 ILE A O 1
ATOM 746 N N . HIS A 1 93 ? -11.163 -8.356 15.805 1.00 94.00 93 HIS A N 1
ATOM 747 C CA . HIS A 1 93 ? -10.085 -8.911 14.995 1.00 94.00 93 HIS A CA 1
ATOM 748 C C . HIS A 1 93 ? -9.134 -7.824 14.504 1.00 94.00 93 HIS A C 1
ATOM 750 O O . HIS A 1 93 ? -9.486 -6.650 14.389 1.00 94.00 93 HIS A O 1
ATOM 756 N N . ARG A 1 94 ? -7.887 -8.219 14.242 1.00 96.88 94 ARG A N 1
ATOM 757 C CA . ARG A 1 94 ? -6.906 -7.339 13.606 1.00 96.88 94 ARG A CA 1
ATOM 758 C C . ARG A 1 94 ? -7.152 -7.260 12.110 1.00 96.88 94 ARG A C 1
ATOM 760 O O . ARG A 1 94 ? -7.656 -8.218 11.530 1.00 96.88 94 ARG A O 1
ATOM 767 N N . LYS A 1 95 ? -6.735 -6.149 11.506 1.00 97.94 95 LYS A N 1
ATOM 768 C CA . LYS A 1 95 ? -6.755 -6.008 10.051 1.00 97.94 95 LYS A CA 1
ATOM 769 C C . LYS A 1 95 ? -5.830 -7.028 9.387 1.00 97.94 95 LYS A C 1
ATOM 771 O O . LYS A 1 95 ? -4.691 -7.213 9.829 1.00 97.94 95 LYS A O 1
ATOM 776 N N . LEU A 1 96 ? -6.297 -7.628 8.300 1.00 97.75 96 LEU A N 1
ATOM 777 C CA . LEU A 1 96 ? -5.481 -8.412 7.381 1.00 97.75 96 LEU A CA 1
ATOM 778 C C . LEU A 1 96 ? -4.770 -7.467 6.407 1.00 97.75 96 LEU A C 1
ATOM 780 O O . LEU A 1 96 ? -5.410 -6.613 5.804 1.00 97.75 96 LEU A O 1
ATOM 784 N N . ILE A 1 97 ? -3.452 -7.604 6.256 1.00 97.88 97 ILE A N 1
ATOM 785 C CA . ILE A 1 97 ? -2.644 -6.737 5.385 1.00 97.88 97 ILE A CA 1
ATOM 786 C C . ILE A 1 97 ? -2.036 -7.581 4.270 1.00 97.88 97 ILE A C 1
ATOM 788 O O . ILE A 1 97 ? -1.299 -8.527 4.557 1.00 97.88 97 ILE A O 1
ATOM 792 N N . ILE A 1 98 ? -2.335 -7.217 3.028 1.00 97.94 98 ILE A N 1
ATOM 793 C CA . ILE A 1 98 ? -1.901 -7.888 1.803 1.00 97.94 98 ILE A CA 1
ATOM 794 C C . ILE A 1 98 ? -1.037 -6.913 1.003 1.00 97.94 98 ILE A C 1
ATOM 796 O O . ILE A 1 98 ? -1.389 -5.744 0.879 1.00 97.94 98 ILE A O 1
ATOM 800 N N . ALA A 1 99 ? 0.091 -7.383 0.477 1.00 97.25 99 ALA A N 1
ATOM 801 C CA . ALA A 1 99 ? 0.911 -6.595 -0.436 1.00 97.25 99 ALA A CA 1
ATOM 802 C C . ALA A 1 99 ? 0.399 -6.770 -1.869 1.00 97.25 99 ALA A C 1
ATOM 804 O O . ALA A 1 99 ? 0.143 -7.901 -2.288 1.00 97.25 99 ALA A O 1
ATOM 805 N N . TYR A 1 100 ? 0.262 -5.668 -2.601 1.00 95.56 100 TYR A N 1
ATOM 806 C CA . TYR A 1 100 ? 0.099 -5.708 -4.050 1.00 95.56 100 TYR A CA 1
ATOM 807 C C . TYR A 1 100 ? 1.392 -6.206 -4.709 1.00 95.56 100 TYR A C 1
ATOM 809 O O . TYR A 1 100 ? 2.484 -5.844 -4.275 1.00 95.56 100 TYR A O 1
ATOM 817 N N . VAL A 1 101 ? 1.258 -7.067 -5.717 1.00 91.12 101 VAL A N 1
ATOM 818 C CA . VAL A 1 101 ? 2.356 -7.541 -6.564 1.00 91.12 101 VAL A CA 1
ATOM 819 C C . VAL A 1 101 ? 1.772 -7.805 -7.943 1.00 91.12 101 VAL A C 1
ATOM 821 O O . VAL A 1 101 ? 0.882 -8.652 -8.062 1.00 91.12 101 VAL A O 1
ATOM 824 N N . ASP A 1 102 ? 2.286 -7.125 -8.963 1.00 87.69 102 ASP A N 1
ATOM 825 C CA . ASP A 1 102 ? 2.054 -7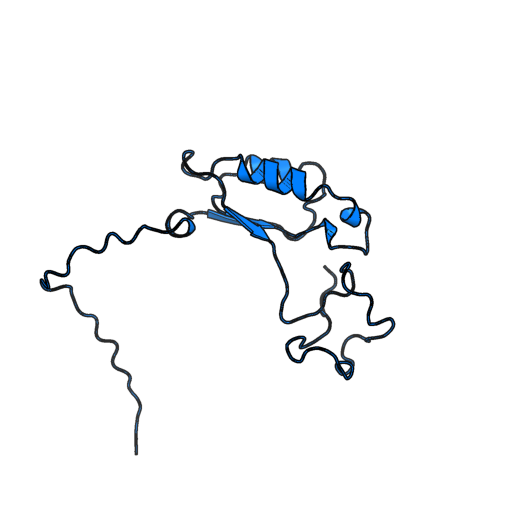.545 -10.339 1.00 87.69 102 ASP A CA 1
ATOM 826 C C . ASP A 1 102 ? 2.945 -8.753 -10.663 1.00 87.69 102 ASP A C 1
ATOM 828 O O . ASP A 1 102 ? 4.142 -8.779 -10.368 1.00 87.69 102 ASP A O 1
ATOM 832 N N . ILE A 1 103 ? 2.328 -9.799 -11.205 1.00 85.75 103 ILE A N 1
ATOM 833 C CA . ILE A 1 103 ? 2.999 -11.038 -11.610 1.00 85.75 103 ILE A CA 1
ATOM 834 C C . ILE A 1 103 ? 2.920 -11.286 -13.120 1.00 85.75 103 ILE A C 1
ATOM 836 O O . ILE A 1 103 ? 3.552 -12.227 -13.599 1.00 85.75 103 ILE A O 1
ATOM 840 N N . GLY A 1 104 ? 2.107 -10.512 -13.842 1.00 82.19 104 GLY A N 1
ATOM 841 C CA . GLY A 1 104 ? 1.907 -10.628 -15.285 1.00 82.19 104 GLY A CA 1
ATOM 842 C C . GLY A 1 104 ? 2.655 -9.556 -16.069 1.00 82.19 104 GLY A C 1
ATOM 843 O O . GLY A 1 104 ? 2.997 -9.778 -17.231 1.00 82.19 104 GLY A O 1
ATOM 844 N N . GLU A 1 105 ? 2.949 -8.427 -15.435 1.00 82.06 105 GLU A N 1
ATOM 845 C CA . GLU A 1 105 ? 3.623 -7.289 -16.043 1.00 82.06 105 GLU A CA 1
ATOM 846 C C . GLU A 1 105 ? 4.824 -6.876 -15.198 1.00 82.06 105 GLU A C 1
ATOM 848 O O . GLU A 1 105 ? 4.922 -7.172 -14.006 1.00 82.06 105 GLU A O 1
ATOM 853 N N . ALA A 1 106 ? 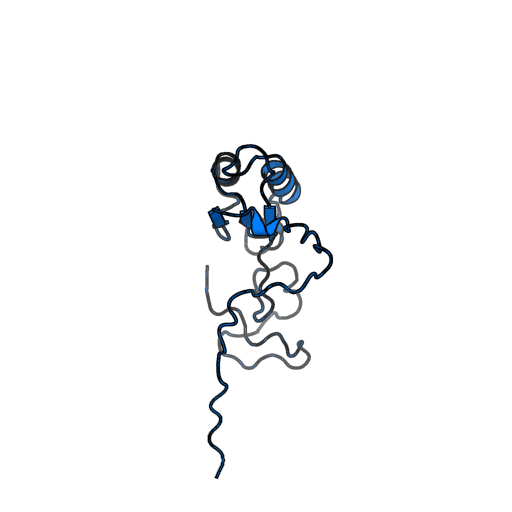5.803 -6.268 -15.860 1.00 80.12 106 ALA A N 1
ATOM 854 C CA . ALA A 1 106 ? 7.001 -5.796 -15.196 1.00 80.12 106 ALA A CA 1
ATOM 855 C C . ALA A 1 106 ? 6.981 -4.265 -15.146 1.00 80.12 106 ALA A C 1
ATOM 857 O O . ALA A 1 106 ? 6.979 -3.594 -16.180 1.00 80.12 106 ALA A O 1
ATOM 858 N N . GLU A 1 107 ? 6.971 -3.758 -13.919 1.00 82.56 107 GLU A N 1
ATOM 859 C CA . GLU A 1 107 ? 6.940 -2.343 -13.558 1.00 82.56 107 GLU A CA 1
ATOM 860 C C . GLU A 1 107 ? 8.381 -1.807 -13.534 1.00 82.56 107 GLU A C 1
ATOM 862 O O . GLU A 1 107 ? 9.216 -2.241 -12.729 1.00 82.56 107 GLU A O 1
ATOM 867 N N . ASP A 1 108 ? 8.712 -0.875 -14.425 1.00 79.75 108 ASP A N 1
ATOM 868 C CA . ASP A 1 108 ? 10.107 -0.479 -14.653 1.00 79.75 108 ASP A CA 1
ATOM 869 C C . ASP A 1 108 ? 10.677 0.534 -13.657 1.00 79.75 108 ASP A C 1
ATOM 871 O O . ASP A 1 108 ? 11.887 0.761 -13.602 1.00 79.75 108 ASP A O 1
ATOM 875 N N . TRP A 1 109 ? 9.823 1.064 -12.790 1.00 84.94 109 TRP A N 1
ATOM 876 C CA . TRP A 1 109 ? 10.203 1.849 -11.621 1.00 84.94 109 TRP A CA 1
ATOM 877 C C . TRP A 1 109 ? 10.571 0.988 -10.406 1.00 84.94 109 TRP A C 1
ATOM 879 O O . TRP A 1 109 ? 10.935 1.532 -9.362 1.00 84.94 109 TRP A O 1
ATOM 889 N N . ARG A 1 110 ? 10.483 -0.348 -10.482 1.00 87.81 110 ARG A N 1
ATOM 890 C CA . ARG A 1 110 ? 10.755 -1.221 -9.330 1.00 87.81 110 ARG A CA 1
ATOM 891 C C . ARG A 1 110 ? 12.241 -1.464 -9.093 1.00 87.81 110 ARG A C 1
ATOM 893 O O . ARG A 1 110 ? 13.033 -1.560 -10.019 1.00 87.81 110 ARG A O 1
ATOM 900 N N . TRP A 1 111 ? 12.618 -1.713 -7.838 1.00 83.38 111 TRP A N 1
ATOM 901 C CA . TRP A 1 111 ? 14.001 -2.037 -7.443 1.00 83.38 111 TRP A CA 1
ATOM 902 C C . TRP A 1 111 ? 14.631 -3.206 -8.217 1.00 83.38 111 TRP A C 1
ATOM 904 O O . TRP A 1 111 ? 15.848 -3.251 -8.391 1.00 83.38 111 TRP A O 1
ATOM 914 N N . TYR A 1 112 ? 13.816 -4.188 -8.622 1.00 76.88 112 TYR A N 1
ATOM 915 C CA . TYR A 1 112 ? 14.283 -5.374 -9.336 1.00 76.88 112 TYR A CA 1
ATOM 916 C C . TYR A 1 112 ? 14.578 -5.073 -10.807 1.00 76.88 112 TYR A C 1
ATOM 918 O O . TYR A 1 112 ? 15.237 -5.879 -11.469 1.00 76.88 112 TYR A O 1
ATOM 926 N N . TRP A 1 113 ? 14.122 -3.922 -11.312 1.00 72.88 113 TRP A N 1
ATOM 927 C CA . TRP A 1 113 ? 14.341 -3.467 -12.674 1.00 72.88 113 TRP A CA 1
ATOM 928 C C . TRP A 1 113 ? 15.794 -3.015 -12.869 1.00 72.88 113 TRP A C 1
ATOM 930 O O . TRP A 1 113 ? 16.133 -1.841 -12.958 1.00 72.88 113 TRP A O 1
ATOM 940 N N . THR A 1 114 ? 16.690 -3.997 -12.903 1.00 69.00 114 THR A N 1
ATOM 941 C CA . THR A 1 114 ? 18.128 -3.825 -13.163 1.00 69.00 114 THR A CA 1
ATOM 942 C C . THR A 1 114 ? 18.538 -4.400 -14.523 1.00 69.00 114 THR A C 1
ATOM 944 O O . THR A 1 114 ? 19.711 -4.355 -14.881 1.00 69.00 114 THR A O 1
ATOM 947 N N . TRP A 1 115 ? 17.587 -4.974 -15.276 1.00 56.91 115 TRP A N 1
ATOM 948 C CA . TRP A 1 115 ? 17.847 -5.826 -16.449 1.00 56.91 115 TRP A CA 1
ATOM 949 C C . TRP A 1 115 ? 17.423 -5.234 -17.797 1.00 56.91 115 TRP A C 1
ATOM 951 O O . TRP A 1 115 ? 17.578 -5.899 -18.818 1.00 56.91 115 TRP A O 1
ATOM 961 N N . SER A 1 116 ? 16.896 -4.012 -17.842 1.00 58.16 116 SER A N 1
ATOM 962 C CA . SER A 1 116 ? 16.496 -3.387 -19.103 1.00 58.16 116 SER A CA 1
ATOM 963 C C . SER A 1 116 ? 16.750 -1.894 -19.054 1.00 58.16 116 SER A C 1
ATOM 965 O O . SER A 1 116 ? 15.961 -1.148 -18.480 1.00 58.16 116 SER A O 1
ATOM 967 N N . GLU A 1 117 ? 17.818 -1.452 -19.711 1.00 59.78 117 GLU A N 1
ATOM 968 C CA . GLU A 1 117 ? 17.969 -0.027 -20.003 1.00 59.78 117 GLU A CA 1
ATOM 969 C C . GLU A 1 117 ? 17.120 0.402 -21.212 1.00 59.78 117 GLU A C 1
ATOM 971 O O . GLU A 1 117 ? 16.867 1.591 -21.353 1.00 59.78 117 GLU A O 1
ATOM 976 N N . GLU A 1 118 ? 16.572 -0.519 -22.026 1.00 64.56 118 GLU A N 1
ATOM 977 C CA . GLU A 1 118 ? 15.735 -0.161 -23.186 1.00 64.56 118 GLU A CA 1
ATOM 978 C C . GLU A 1 118 ? 14.698 -1.255 -23.549 1.00 64.56 118 GLU A C 1
ATOM 980 O O . GLU A 1 118 ? 14.918 -2.060 -24.453 1.00 64.56 118 GLU A O 1
ATOM 985 N N . TRP A 1 119 ? 13.529 -1.273 -22.890 1.00 71.00 119 TRP A N 1
ATOM 986 C CA . TRP A 1 119 ? 12.327 -1.958 -23.403 1.00 71.00 119 TRP A CA 1
ATOM 987 C C . TRP A 1 119 ? 11.261 -0.904 -23.734 1.00 71.00 119 TRP A C 1
ATOM 989 O O . TRP A 1 119 ? 10.538 -0.454 -22.843 1.00 71.00 119 TRP A O 1
ATOM 999 N N . PRO A 1 120 ? 11.176 -0.445 -24.998 1.00 70.38 120 PRO A N 1
ATOM 1000 C CA . PRO A 1 120 ? 10.217 0.584 -25.378 1.00 70.38 120 PRO A CA 1
ATOM 1001 C C . PRO A 1 120 ? 8.780 0.076 -25.223 1.00 70.38 120 PRO A C 1
ATOM 1003 O O . PRO A 1 120 ? 8.483 -1.080 -25.534 1.00 70.38 120 PRO A O 1
ATOM 1006 N N . GLN A 1 121 ? 7.876 0.956 -24.786 1.00 72.56 121 GLN A N 1
ATOM 1007 C CA . GLN A 1 121 ? 6.448 0.651 -24.682 1.00 72.56 121 GLN A CA 1
ATOM 1008 C C . GLN A 1 121 ? 5.910 0.121 -26.021 1.00 72.56 121 GLN A C 1
ATOM 1010 O O . GLN A 1 121 ? 6.103 0.742 -27.066 1.00 72.56 121 GLN A O 1
ATOM 1015 N N . GLY A 1 122 ? 5.250 -1.040 -25.994 1.00 73.88 122 GLY A N 1
ATOM 1016 C CA . GLY A 1 122 ? 4.740 -1.710 -27.197 1.00 73.88 122 GLY A CA 1
ATOM 1017 C C . GLY A 1 122 ? 5.800 -2.430 -28.047 1.00 73.88 122 GLY A C 1
ATOM 1018 O O . GLY A 1 122 ? 5.459 -2.984 -29.092 1.00 73.88 122 GLY A O 1
ATOM 1019 N N . GLY A 1 123 ? 7.069 -2.441 -27.626 1.00 76.50 123 GLY A N 1
ATOM 1020 C CA . GLY A 1 123 ? 8.124 -3.253 -28.230 1.00 76.50 123 GLY A CA 1
ATOM 1021 C C . GLY A 1 123 ? 8.015 -4.737 -27.849 1.00 76.50 123 GLY A C 1
ATOM 1022 O O . GLY A 1 123 ? 7.414 -5.066 -26.822 1.00 76.50 123 GLY A O 1
ATOM 1023 N N . PRO A 1 124 ? 8.599 -5.655 -28.643 1.00 79.19 124 PRO A N 1
ATOM 1024 C CA . PRO A 1 124 ? 8.589 -7.077 -28.317 1.00 79.19 124 PRO A CA 1
ATOM 1025 C C . PRO A 1 124 ? 9.319 -7.335 -26.995 1.00 79.19 124 PRO A C 1
ATOM 1027 O O . PRO A 1 124 ? 10.317 -6.681 -26.690 1.00 79.19 124 PRO A O 1
ATOM 1030 N N . ARG A 1 125 ? 8.821 -8.306 -26.227 1.00 80.25 125 ARG A N 1
ATOM 1031 C CA . ARG A 1 125 ? 9.460 -8.770 -24.991 1.00 80.25 125 ARG A CA 1
ATOM 1032 C C . ARG A 1 125 ? 10.922 -9.170 -25.263 1.00 80.25 125 ARG A C 1
ATOM 1034 O O . ARG A 1 125 ? 11.146 -9.896 -26.234 1.00 80.25 125 ARG A O 1
ATOM 1041 N N . PRO A 1 126 ? 11.897 -8.751 -24.434 1.00 77.62 126 PRO A N 1
ATOM 1042 C CA . PRO A 1 126 ? 13.292 -9.127 -24.633 1.00 77.62 126 PRO A CA 1
ATOM 1043 C C . PRO A 1 126 ? 13.529 -10.640 -24.505 1.00 77.62 126 PRO A C 1
ATOM 1045 O O . PRO A 1 126 ? 12.933 -11.316 -23.660 1.00 77.62 126 PRO A O 1
ATOM 1048 N N . ASP A 1 127 ? 14.450 -11.165 -25.314 1.00 80.19 127 ASP A N 1
ATOM 1049 C CA . ASP A 1 127 ? 14.867 -12.566 -25.243 1.00 80.19 127 ASP A CA 1
ATOM 1050 C C . ASP A 1 127 ? 15.506 -12.883 -23.877 1.00 80.19 127 ASP A C 1
ATOM 1052 O O . ASP A 1 127 ? 16.291 -12.107 -23.333 1.00 80.19 127 ASP A O 1
ATOM 1056 N N . GLY A 1 128 ? 15.182 -14.052 -23.316 1.00 76.25 128 GLY A N 1
ATOM 1057 C CA . GLY A 1 128 ? 15.726 -14.517 -22.032 1.00 76.25 128 GLY A CA 1
ATOM 1058 C C . GLY A 1 128 ? 14.958 -14.056 -20.790 1.00 76.25 128 GLY A C 1
ATOM 1059 O O . GLY A 1 128 ? 15.311 -14.456 -19.681 1.00 76.25 128 GLY A O 1
ATOM 1060 N N . TRP A 1 129 ? 13.893 -13.268 -20.953 1.00 76.81 129 TRP A N 1
ATOM 1061 C CA . TRP A 1 129 ? 12.985 -12.943 -19.853 1.00 76.81 129 TRP A CA 1
ATOM 1062 C C . TRP A 1 129 ? 12.107 -14.149 -19.483 1.00 76.81 129 TRP A C 1
ATOM 1064 O O . TRP A 1 129 ? 11.846 -15.004 -20.336 1.00 76.81 129 TRP A O 1
ATOM 1074 N N . PRO A 1 130 ? 11.609 -14.244 -18.236 1.00 76.69 130 PRO A N 1
ATOM 1075 C CA . PRO A 1 130 ? 10.610 -15.245 -17.886 1.00 76.69 130 PRO A CA 1
ATOM 1076 C C . PRO A 1 130 ? 9.339 -15.099 -18.733 1.00 76.69 130 PRO A C 1
ATOM 1078 O O . PRO A 1 130 ? 8.849 -13.990 -18.939 1.00 76.69 130 PRO A O 1
ATOM 1081 N N . ASP A 1 131 ? 8.784 -16.219 -19.200 1.00 81.88 131 ASP A N 1
ATOM 1082 C CA . ASP A 1 131 ? 7.623 -16.229 -20.107 1.00 81.88 131 ASP A CA 1
ATOM 1083 C C . ASP A 1 131 ? 6.321 -15.724 -19.468 1.00 81.88 131 ASP A C 1
ATOM 1085 O O . ASP A 1 131 ? 5.364 -15.427 -20.177 1.00 81.88 131 ASP A O 1
ATOM 1089 N N . TYR A 1 132 ? 6.272 -15.628 -18.137 1.00 76.06 132 TYR A N 1
ATOM 1090 C CA . TYR A 1 132 ? 5.121 -15.078 -17.422 1.00 76.06 132 TYR A CA 1
ATOM 1091 C C . TYR A 1 132 ? 5.080 -13.543 -17.429 1.00 76.06 132 TYR A C 1
ATOM 1093 O O . TYR A 1 132 ? 4.040 -12.988 -17.099 1.00 76.06 132 TYR A O 1
ATOM 1101 N N . ILE A 1 133 ? 6.172 -12.864 -17.806 1.00 77.44 133 ILE A N 1
ATOM 1102 C CA . ILE A 1 133 ? 6.170 -11.411 -18.008 1.00 77.44 133 ILE A CA 1
ATOM 1103 C C . ILE A 1 133 ? 5.642 -11.152 -19.415 1.00 77.44 133 ILE A C 1
ATOM 1105 O O . ILE A 1 133 ? 6.341 -11.379 -20.403 1.00 77.44 133 ILE A O 1
ATOM 1109 N N . LEU A 1 134 ? 4.391 -10.719 -19.504 1.00 75.50 134 LEU A N 1
ATOM 1110 C CA . LEU A 1 134 ? 3.659 -10.607 -20.762 1.00 75.50 134 LEU A CA 1
ATOM 1111 C C . LEU A 1 134 ? 3.997 -9.313 -21.506 1.00 75.50 134 LEU A C 1
ATOM 1113 O O . LEU A 1 134 ? 4.164 -9.325 -22.726 1.00 75.50 134 LEU A O 1
ATOM 1117 N N . THR A 1 135 ? 4.112 -8.206 -20.775 1.00 73.19 135 THR A N 1
ATOM 1118 C CA . THR A 1 135 ? 4.393 -6.872 -21.317 1.00 73.19 135 THR A CA 1
ATOM 1119 C C . THR A 1 135 ? 5.059 -5.983 -20.261 1.00 73.19 135 THR A C 1
ATOM 1121 O O . THR A 1 135 ? 5.070 -6.312 -19.073 1.00 73.19 135 THR A O 1
ATOM 1124 N N . ARG A 1 136 ? 5.652 -4.870 -20.712 1.00 72.00 136 ARG A N 1
ATOM 1125 C CA . ARG A 1 136 ? 5.983 -3.730 -19.853 1.00 72.00 136 ARG A CA 1
ATOM 1126 C C . ARG A 1 136 ? 4.664 -3.156 -19.366 1.00 72.00 136 ARG A C 1
ATOM 1128 O O . ARG A 1 136 ? 3.755 -3.038 -20.198 1.00 72.00 136 ARG A O 1
ATOM 1135 N N . ASP A 1 137 ? 4.600 -2.815 -18.085 1.00 70.94 137 ASP A N 1
ATOM 1136 C CA . ASP A 1 137 ? 3.432 -2.148 -17.516 1.00 70.94 137 ASP A CA 1
ATOM 1137 C C . ASP A 1 137 ? 3.110 -0.896 -18.368 1.00 70.94 137 ASP A C 1
ATOM 1139 O O . ASP A 1 137 ? 3.986 -0.039 -18.579 1.00 70.94 137 ASP A O 1
ATOM 1143 N N . PRO A 1 138 ? 1.934 -0.851 -19.024 1.00 57.34 138 PRO A N 1
ATOM 1144 C CA . PRO A 1 138 ? 1.596 0.202 -19.961 1.00 57.34 138 PRO A CA 1
ATOM 1145 C C . PRO A 1 138 ? 1.104 1.478 -19.279 1.00 57.34 138 PRO A C 1
ATOM 1147 O O . PRO A 1 138 ? 0.977 2.485 -19.990 1.00 57.34 138 PRO A O 1
ATOM 1150 N N . ASP A 1 139 ? 0.785 1.458 -17.985 1.00 58.47 139 ASP A N 1
ATOM 1151 C CA . ASP A 1 139 ? 0.194 2.605 -17.317 1.00 58.47 139 ASP A CA 1
ATOM 1152 C C . ASP A 1 139 ? 1.190 3.368 -16.423 1.00 58.47 139 ASP A C 1
ATOM 1154 O O . ASP A 1 139 ? 2.206 2.868 -15.961 1.00 58.47 139 ASP A O 1
ATOM 1158 N N . GLY A 1 140 ? 1.015 4.691 -16.395 1.00 50.22 140 GLY A N 1
ATOM 1159 C CA . GLY A 1 140 ? 1.946 5.644 -15.787 1.00 50.22 140 GLY A CA 1
ATOM 1160 C C . GLY A 1 140 ? 1.379 6.206 -14.494 1.00 50.22 140 GLY A C 1
ATOM 1161 O O . GLY A 1 140 ? 1.267 7.429 -14.380 1.00 50.22 140 GLY A O 1
ATOM 1162 N N . TRP A 1 141 ? 0.936 5.323 -13.601 1.00 49.78 141 TRP A N 1
ATOM 1163 C CA . TRP A 1 141 ? 0.338 5.687 -12.319 1.00 49.78 141 TRP A CA 1
ATOM 1164 C C . TRP A 1 141 ? 1.288 5.443 -11.154 1.00 49.78 141 TRP A C 1
ATOM 1166 O O . TRP A 1 141 ? 1.726 4.289 -10.976 1.00 49.78 141 TRP A O 1
#